Protein AF-R6SET6-F1 (afdb_monomer)

Secondary structure (DSSP, 8-state):
-HHHHHHHHHHHIIIII-HHHHHHHHHHHH----HHHHHHHHHHHHHHHHHHHHHHHHHTT---HHHHHHHHHHHHHHHHHHHHHHHHS-HHHHHHHHHHHHHHHHHHHHHHHHHS----------

Solvent-accessible surface area (backbone atoms only — not comparable to full-atom values): 7326 Å² total; per-residue (Å²): 126,66,65,62,53,52,51,54,36,52,58,56,16,71,73,70,74,41,44,52,54,50,49,42,52,46,41,68,74,77,38,97,62,59,52,65,58,45,53,49,53,36,53,60,61,43,50,66,53,50,51,54,50,49,53,53,36,56,76,69,67,75,57,60,66,71,58,50,53,57,50,44,67,57,45,50,60,52,50,52,51,50,50,52,55,55,72,75,44,57,56,71,58,54,42,51,55,50,50,53,49,53,50,51,53,52,52,49,52,49,50,53,61,71,68,55,70,81,74,75,82,78,82,81,84,136

Radius of gyration: 18.53 Å; Cα contacts (8 Å, |Δi|>4): 43; chains: 1; bounding box: 44×48×39 Å

Sequence (126 aa):
MNILVGILTGATASMGLGGGFILLVYLSVFTEIPQDIAQGINLLFFLPIALLSLVIHIKNKLTDLKLVGKYLILGLPCAIAGSYVAGITDVAVLRKLFGIFVLYIGINQLYVSFTNKPCKKRSDSK

Foldseek 3Di:
DVVVLVVVLVVVCVVPPHSLVSQLVCCLPVPPDQNLVSVVVSVVVCPVVVVVVVVVCVVVVVDPVVVVVVCCVVVVVVVVVVNVVVVPDDSVVVSVVVVVVSVVVVVVVVVVVVPDDPPPPDDDDD

Structure (mmCIF, N/CA/C/O backbone):
data_AF-R6SET6-F1
#
_entry.id   AF-R6SET6-F1
#
loop_
_atom_site.group_PDB
_atom_site.id
_atom_site.type_symbol
_atom_site.label_atom_id
_atom_site.label_alt_id
_atom_site.label_comp_id
_atom_site.label_asym_id
_atom_site.label_entity_id
_atom_site.label_seq_id
_atom_site.pdbx_PDB_ins_code
_atom_site.Cartn_x
_atom_site.Cartn_y
_atom_site.Cartn_z
_atom_site.occupancy
_atom_site.B_iso_or_e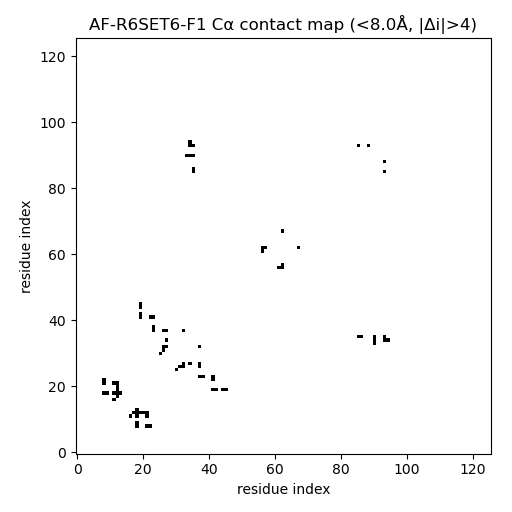quiv
_atom_site.auth_seq_id
_atom_site.auth_comp_id
_atom_site.auth_asym_id
_atom_site.auth_atom_id
_atom_site.pdbx_PDB_model_num
ATOM 1 N N . MET A 1 1 ? 16.798 15.819 1.621 1.00 53.44 1 MET A N 1
ATOM 2 C CA . MET A 1 1 ? 15.819 15.866 0.511 1.00 53.44 1 MET A CA 1
ATOM 3 C C . MET A 1 1 ? 14.513 15.120 0.820 1.00 53.44 1 MET A C 1
ATOM 5 O O . MET A 1 1 ? 13.458 15.626 0.480 1.00 53.44 1 MET A O 1
ATOM 9 N N . ASN A 1 2 ? 14.539 13.976 1.519 1.00 57.25 2 ASN A N 1
ATOM 10 C CA . ASN A 1 2 ? 13.370 13.075 1.608 1.00 57.25 2 ASN A CA 1
ATOM 11 C C . ASN A 1 2 ? 12.286 13.480 2.636 1.00 57.25 2 ASN A C 1
ATOM 13 O O . ASN A 1 2 ? 11.115 13.166 2.454 1.00 57.25 2 ASN A O 1
ATOM 17 N N . ILE A 1 3 ? 12.644 14.216 3.698 1.00 70.19 3 ILE A N 1
ATOM 18 C CA . ILE A 1 3 ? 11.711 14.574 4.790 1.00 70.19 3 ILE A CA 1
ATOM 19 C C . ILE A 1 3 ? 10.627 15.558 4.322 1.00 70.19 3 ILE A C 1
ATOM 21 O O . ILE A 1 3 ? 9.469 15.430 4.705 1.00 70.19 3 ILE A O 1
ATOM 25 N N . LEU A 1 4 ? 10.981 16.507 3.451 1.00 69.06 4 LEU A N 1
ATOM 26 C CA . LEU A 1 4 ? 10.047 17.519 2.952 1.00 69.06 4 LEU A CA 1
ATOM 27 C C . LEU A 1 4 ? 8.947 16.893 2.081 1.00 69.06 4 LEU A C 1
ATOM 29 O O . LEU A 1 4 ? 7.775 17.239 2.209 1.00 69.06 4 LEU A O 1
ATOM 33 N N . VAL A 1 5 ? 9.321 15.908 1.258 1.00 64.06 5 VAL A N 1
ATOM 34 C CA . VAL A 1 5 ? 8.379 15.115 0.461 1.00 64.06 5 VAL A CA 1
ATOM 35 C C . VAL A 1 5 ? 7.485 14.271 1.369 1.00 64.06 5 VAL A C 1
ATOM 37 O O . VAL A 1 5 ? 6.281 14.204 1.136 1.00 64.06 5 VAL A O 1
ATOM 40 N N . GLY A 1 6 ? 8.037 13.682 2.435 1.00 63.91 6 GLY A N 1
ATOM 41 C CA . GLY A 1 6 ? 7.253 12.946 3.430 1.00 63.91 6 GLY A CA 1
ATOM 42 C C . GLY A 1 6 ? 6.180 13.810 4.104 1.00 63.91 6 GLY A C 1
ATOM 43 O O . GLY A 1 6 ? 5.044 13.365 4.257 1.00 63.91 6 GLY A O 1
ATOM 44 N N . ILE A 1 7 ? 6.503 15.066 4.434 1.00 70.88 7 ILE A N 1
ATOM 45 C CA . ILE A 1 7 ? 5.562 16.018 5.050 1.00 70.88 7 ILE A CA 1
ATOM 46 C C . ILE A 1 7 ? 4.470 16.443 4.061 1.00 70.88 7 ILE A C 1
ATOM 48 O O . ILE A 1 7 ? 3.290 16.392 4.402 1.00 70.88 7 ILE A O 1
ATOM 52 N N . LEU A 1 8 ? 4.841 16.814 2.832 1.00 64.19 8 LEU A N 1
ATOM 53 C CA . LEU A 1 8 ? 3.879 17.160 1.777 1.00 64.19 8 LEU A CA 1
ATOM 54 C C . LEU A 1 8 ? 2.957 15.980 1.454 1.00 64.19 8 LEU A C 1
ATOM 56 O O . LEU A 1 8 ? 1.744 16.146 1.390 1.00 64.19 8 LEU A O 1
ATOM 60 N N . THR A 1 9 ? 3.520 14.776 1.364 1.00 62.75 9 THR A N 1
ATOM 61 C CA . THR A 1 9 ? 2.766 13.538 1.154 1.00 62.75 9 THR A CA 1
ATOM 62 C C . THR A 1 9 ? 1.785 13.280 2.288 1.00 62.75 9 THR A C 1
ATOM 64 O O . THR A 1 9 ? 0.620 13.000 2.024 1.00 62.75 9 THR A O 1
ATOM 67 N N . GLY A 1 10 ? 2.212 13.432 3.545 1.00 61.28 10 GLY A N 1
ATOM 68 C CA . GLY A 1 10 ? 1.339 13.295 4.713 1.00 61.28 10 GLY A CA 1
ATOM 69 C C . GLY A 1 10 ? 0.228 14.352 4.778 1.00 61.28 10 GLY A C 1
ATOM 70 O O . GLY A 1 10 ? -0.895 14.042 5.176 1.00 61.28 10 GLY A O 1
ATOM 71 N N . ALA A 1 11 ? 0.504 15.582 4.341 1.00 66.12 11 ALA A N 1
ATOM 72 C CA . ALA A 1 11 ? -0.487 16.655 4.283 1.00 66.12 11 ALA A CA 1
ATOM 73 C C . ALA A 1 11 ? -1.526 16.427 3.172 1.00 66.12 11 ALA A C 1
ATOM 75 O O . ALA A 1 11 ? -2.715 16.626 3.391 1.00 66.12 11 ALA A O 1
ATOM 76 N N . THR A 1 12 ? -1.115 15.955 1.992 1.00 60.97 12 THR A N 1
ATOM 77 C CA . THR A 1 12 ? -2.052 15.614 0.907 1.00 60.97 12 THR A CA 1
ATOM 78 C C . THR A 1 12 ? -2.799 14.304 1.192 1.00 60.97 12 THR A C 1
ATOM 80 O O . THR A 1 12 ? -3.960 14.151 0.817 1.00 60.97 12 THR A O 1
ATOM 83 N N . ALA A 1 13 ? -2.178 13.375 1.926 1.00 60.28 13 ALA A N 1
ATOM 84 C CA . ALA A 1 13 ? -2.801 12.148 2.417 1.00 60.28 13 ALA A CA 1
ATOM 85 C C . ALA A 1 13 ? -4.007 12.411 3.327 1.00 60.28 13 ALA A C 1
ATOM 87 O O . ALA A 1 13 ? -5.026 11.724 3.215 1.00 60.28 13 ALA A O 1
ATOM 88 N N . SER A 1 14 ? -3.891 13.395 4.227 1.00 57.88 14 SER A N 1
ATOM 89 C CA . SER A 1 14 ? -4.935 13.737 5.200 1.00 57.88 14 SER A CA 1
ATOM 90 C C . SER A 1 14 ? -6.147 14.426 4.566 1.00 57.88 14 SER A C 1
ATOM 92 O O . SER A 1 14 ? -7.215 14.451 5.171 1.00 57.88 14 SER A O 1
ATOM 94 N N . MET A 1 15 ? -6.028 14.893 3.316 1.00 63.72 15 MET A N 1
ATOM 95 C CA . MET A 1 15 ? -7.136 15.449 2.528 1.00 63.72 15 MET A CA 1
ATOM 96 C C . MET A 1 15 ? -8.106 14.379 1.989 1.00 63.72 15 MET A C 1
ATOM 98 O O . MET A 1 15 ? -9.044 14.711 1.270 1.00 63.72 15 MET A O 1
ATOM 102 N N . GLY A 1 16 ? -7.914 13.101 2.338 1.00 55.78 16 GLY A N 1
ATOM 103 C CA . GLY A 1 16 ? -8.893 12.036 2.087 1.00 55.78 16 GLY A CA 1
ATOM 104 C C . GLY A 1 16 ? -8.648 11.189 0.836 1.00 55.78 16 GLY A C 1
ATOM 105 O O . GLY A 1 16 ? -9.386 10.238 0.610 1.00 55.78 16 GLY A O 1
ATOM 106 N N . LEU A 1 17 ? -7.591 11.462 0.061 1.00 58.88 17 LEU A N 1
ATOM 107 C CA . LEU A 1 17 ? -7.169 10.610 -1.067 1.00 58.88 17 LEU A CA 1
ATOM 108 C C . LEU A 1 17 ? -6.457 9.316 -0.621 1.00 58.88 17 LEU A C 1
ATOM 110 O O . LEU A 1 17 ? -6.252 8.416 -1.429 1.00 58.88 17 LEU A O 1
ATOM 114 N N . GLY A 1 18 ? -6.109 9.206 0.667 1.00 63.56 18 GLY A N 1
ATOM 115 C CA . GLY A 1 18 ? -5.364 8.081 1.226 1.00 63.56 18 GLY A CA 1
ATOM 116 C C . GLY A 1 18 ? -3.866 8.231 0.961 1.00 63.56 18 GLY A C 1
ATOM 117 O O . GLY A 1 18 ? -3.415 8.279 -0.180 1.00 63.56 18 GLY A O 1
ATOM 118 N N . GLY A 1 19 ? -3.060 8.303 2.021 1.00 64.56 19 GLY A N 1
ATOM 119 C CA . GLY A 1 19 ? -1.625 8.597 1.892 1.00 64.56 19 GLY A CA 1
ATOM 120 C C . GLY A 1 19 ? -0.813 7.604 1.080 1.00 64.56 19 GLY A C 1
ATOM 121 O O . GLY A 1 19 ? 0.207 7.984 0.510 1.00 64.56 19 GLY A O 1
ATOM 122 N N . GLY A 1 20 ? -1.299 6.370 0.951 1.00 68.94 20 GLY A N 1
ATOM 123 C CA . GLY A 1 20 ? -0.675 5.383 0.082 1.00 68.94 20 GLY A CA 1
ATOM 124 C C . GLY A 1 20 ? -0.726 5.750 -1.402 1.00 68.94 20 GLY A C 1
ATOM 125 O O . GLY A 1 20 ? 0.199 5.427 -2.135 1.00 68.94 20 GLY A O 1
ATOM 126 N N . PHE A 1 21 ? -1.741 6.491 -1.863 1.00 71.19 21 PHE A N 1
ATOM 127 C CA . PHE A 1 21 ? -1.806 6.919 -3.263 1.00 71.19 21 PHE A CA 1
ATOM 128 C C . PHE A 1 21 ? -0.686 7.910 -3.607 1.00 71.19 21 PHE A C 1
ATOM 130 O O . PHE A 1 21 ? 0.015 7.727 -4.599 1.00 71.19 21 PHE A O 1
ATOM 137 N N . ILE A 1 22 ? -0.461 8.922 -2.759 1.00 72.50 22 ILE A N 1
ATOM 138 C CA . ILE A 1 22 ? 0.632 9.881 -2.971 1.00 72.50 22 ILE A CA 1
ATOM 139 C C . ILE A 1 22 ? 1.995 9.199 -2.807 1.00 72.50 22 ILE A C 1
ATOM 141 O O . ILE A 1 22 ? 2.891 9.454 -3.610 1.00 72.50 22 ILE A O 1
ATOM 145 N N . LEU A 1 23 ? 2.147 8.301 -1.827 1.00 73.06 23 LEU A N 1
ATOM 146 C CA . LEU A 1 23 ? 3.376 7.523 -1.672 1.00 73.06 23 LEU A CA 1
ATOM 147 C C . LEU A 1 23 ? 3.672 6.690 -2.931 1.00 73.06 23 LEU A C 1
ATOM 149 O O . LEU A 1 23 ? 4.807 6.672 -3.398 1.00 73.06 23 LEU A O 1
ATOM 153 N N . LEU A 1 24 ? 2.649 6.070 -3.526 1.00 74.38 24 LEU A N 1
ATOM 154 C CA . LEU A 1 24 ? 2.778 5.316 -4.774 1.00 74.38 24 LEU A CA 1
ATOM 155 C C . LEU A 1 24 ? 3.189 6.188 -5.959 1.00 74.38 24 LEU A C 1
ATOM 157 O O . LEU A 1 24 ? 4.080 5.795 -6.707 1.00 74.38 24 LEU A O 1
ATOM 161 N N . VAL A 1 25 ? 2.575 7.361 -6.135 1.00 72.50 25 VAL A N 1
ATOM 162 C CA . VAL A 1 25 ? 2.963 8.300 -7.202 1.00 72.50 25 VAL A CA 1
ATOM 163 C C . VAL A 1 25 ? 4.397 8.782 -6.988 1.00 72.50 25 VAL A C 1
ATOM 165 O O . VAL A 1 25 ? 5.168 8.849 -7.942 1.00 72.50 25 VAL A O 1
ATOM 168 N N . TYR A 1 26 ? 4.786 9.057 -5.741 1.00 73.12 26 TYR A N 1
ATOM 169 C CA . TYR A 1 26 ? 6.147 9.463 -5.416 1.00 73.12 26 TYR A CA 1
ATOM 170 C C . TYR A 1 26 ? 7.169 8.371 -5.748 1.00 73.12 26 TYR A C 1
ATOM 172 O O . TYR A 1 26 ? 8.113 8.644 -6.486 1.00 73.12 26 TYR A O 1
ATOM 180 N N . LEU A 1 27 ? 6.966 7.134 -5.280 1.00 71.31 27 LEU A N 1
ATOM 181 C CA . LEU A 1 27 ? 7.866 6.033 -5.631 1.00 71.31 27 LEU A CA 1
ATOM 182 C C . LEU A 1 27 ? 7.870 5.777 -7.144 1.00 71.31 27 LEU A C 1
ATOM 184 O O . LEU A 1 27 ? 8.934 5.636 -7.733 1.00 71.31 27 LEU A O 1
ATOM 188 N N . SER A 1 28 ? 6.712 5.782 -7.802 1.00 71.06 28 SER A N 1
ATOM 189 C CA . SER A 1 28 ? 6.636 5.459 -9.230 1.00 71.06 28 SER A CA 1
ATOM 190 C C . SER A 1 28 ? 7.255 6.522 -10.145 1.00 71.06 28 SER A C 1
ATOM 192 O O . SER A 1 28 ? 7.690 6.169 -11.239 1.00 71.06 28 SER A O 1
ATOM 194 N N . VAL A 1 29 ? 7.239 7.803 -9.762 1.00 69.31 29 VAL A N 1
ATOM 195 C CA . VAL A 1 29 ? 7.714 8.914 -10.612 1.00 69.31 29 VAL A CA 1
ATOM 196 C C . VAL A 1 29 ? 9.131 9.352 -10.244 1.00 69.31 29 VAL A C 1
ATOM 198 O O . VAL A 1 29 ? 9.896 9.729 -11.128 1.00 69.31 29 VAL A O 1
ATOM 201 N N . PHE A 1 30 ? 9.489 9.313 -8.958 1.00 69.69 30 PHE A N 1
ATOM 202 C CA . PHE A 1 30 ? 10.755 9.860 -8.457 1.00 69.69 30 PHE A CA 1
ATOM 203 C C . PHE A 1 30 ? 11.783 8.800 -8.056 1.00 69.69 30 PHE A C 1
ATOM 205 O O . PHE A 1 30 ? 12.908 9.166 -7.717 1.00 69.69 30 PHE A O 1
ATOM 212 N N . THR A 1 31 ? 11.439 7.508 -8.083 1.00 66.75 31 THR A N 1
ATOM 213 C CA . THR A 1 31 ? 12.399 6.435 -7.797 1.00 66.75 31 THR A CA 1
ATOM 214 C C . THR A 1 31 ? 12.455 5.428 -8.941 1.00 66.75 31 THR A C 1
ATOM 216 O O . THR A 1 31 ? 11.429 5.050 -9.494 1.00 66.75 31 THR A O 1
ATOM 219 N N . GLU A 1 32 ? 13.653 4.956 -9.287 1.00 69.25 32 GLU A N 1
ATOM 220 C CA . GLU A 1 32 ? 13.874 3.918 -10.313 1.00 69.25 32 GLU A CA 1
ATOM 221 C C . GLU A 1 32 ? 13.583 2.499 -9.784 1.00 69.25 32 GLU A C 1
ATOM 223 O O . GLU A 1 32 ? 14.123 1.504 -10.267 1.00 69.25 32 GLU A O 1
ATOM 228 N N . ILE A 1 33 ? 12.756 2.397 -8.742 1.00 76.25 33 ILE A N 1
ATOM 229 C CA . ILE A 1 33 ? 12.468 1.140 -8.057 1.00 76.25 33 ILE A CA 1
ATOM 230 C C . ILE A 1 33 ? 11.450 0.335 -8.888 1.00 76.25 33 ILE A C 1
ATOM 232 O O . ILE A 1 33 ? 10.471 0.904 -9.381 1.00 76.25 33 ILE A O 1
ATOM 236 N N . PRO A 1 34 ? 11.639 -0.990 -9.027 1.00 81.69 34 PRO A N 1
ATOM 237 C CA . PRO A 1 34 ? 10.652 -1.889 -9.617 1.00 81.69 34 PRO A CA 1
ATOM 238 C C . PRO A 1 34 ? 9.241 -1.737 -9.013 1.00 81.69 34 PRO A C 1
ATOM 240 O O . PRO A 1 34 ? 9.069 -1.509 -7.812 1.00 81.69 34 PRO A O 1
ATOM 243 N N . GLN A 1 35 ? 8.210 -1.853 -9.857 1.00 78.31 35 GLN A N 1
ATOM 244 C CA . GLN A 1 35 ? 6.811 -1.576 -9.494 1.00 78.31 35 GLN A CA 1
ATOM 245 C C . GLN A 1 35 ? 6.275 -2.502 -8.387 1.00 78.31 35 GLN A C 1
ATOM 247 O O . GLN A 1 35 ? 5.477 -2.077 -7.551 1.00 78.31 35 GLN A O 1
ATOM 252 N N . ASP A 1 36 ? 6.705 -3.757 -8.384 1.00 81.75 36 ASP A N 1
ATOM 253 C CA . ASP A 1 36 ? 6.409 -4.776 -7.376 1.00 81.75 36 ASP A CA 1
ATOM 254 C C . ASP A 1 36 ? 6.921 -4.363 -5.987 1.00 81.75 36 ASP A C 1
ATOM 256 O O . ASP A 1 36 ? 6.172 -4.395 -5.005 1.00 81.75 36 ASP A O 1
ATOM 260 N N . ILE A 1 37 ? 8.157 -3.863 -5.913 1.00 84.06 37 ILE A N 1
ATOM 261 C CA . ILE A 1 37 ? 8.743 -3.354 -4.668 1.00 84.06 37 ILE A CA 1
ATOM 262 C C . ILE A 1 37 ? 8.022 -2.074 -4.228 1.00 84.06 37 ILE A C 1
ATOM 264 O O . ILE A 1 37 ? 7.689 -1.931 -3.050 1.00 84.06 37 ILE A O 1
ATOM 268 N N . ALA A 1 38 ? 7.722 -1.160 -5.156 1.00 83.25 38 ALA A N 1
ATOM 269 C CA . ALA A 1 38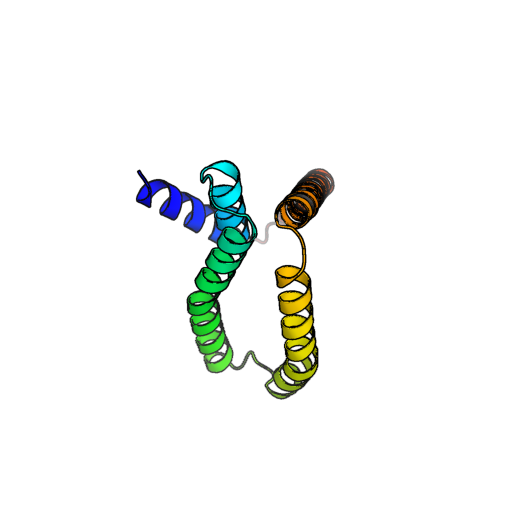 ? 7.010 0.079 -4.842 1.00 83.25 38 ALA A CA 1
ATOM 270 C C . ALA A 1 38 ? 5.610 -0.181 -4.249 1.00 83.25 38 ALA A C 1
ATOM 272 O O . ALA A 1 38 ? 5.220 0.445 -3.256 1.00 83.25 38 ALA A O 1
ATOM 273 N N . GLN A 1 39 ? 4.867 -1.143 -4.805 1.00 80.75 39 GLN A N 1
ATOM 274 C CA . GLN A 1 39 ? 3.571 -1.570 -4.267 1.00 80.75 39 GLN A CA 1
ATOM 275 C C . GLN A 1 39 ? 3.705 -2.267 -2.907 1.00 80.75 39 GLN A C 1
ATOM 277 O O . GLN A 1 39 ? 2.885 -2.021 -2.017 1.00 80.75 39 GLN A O 1
ATOM 282 N N . GLY A 1 40 ? 4.751 -3.074 -2.711 1.00 86.38 40 GLY A N 1
ATOM 283 C CA . GLY A 1 40 ? 5.054 -3.700 -1.423 1.00 86.38 40 GLY A CA 1
ATOM 284 C C . GLY A 1 40 ? 5.355 -2.681 -0.321 1.00 86.38 40 GLY A C 1
ATOM 285 O O . GLY A 1 40 ? 4.786 -2.763 0.770 1.00 86.38 40 GLY A O 1
ATOM 286 N N . ILE A 1 41 ? 6.176 -1.667 -0.615 1.00 85.62 41 ILE A N 1
ATOM 287 C CA . ILE A 1 41 ? 6.480 -0.563 0.313 1.00 85.62 41 ILE A CA 1
ATOM 288 C C . ILE A 1 41 ? 5.200 0.186 0.691 1.00 85.62 41 ILE A C 1
ATOM 290 O O . ILE A 1 41 ? 4.979 0.487 1.865 1.00 85.62 41 ILE A O 1
ATOM 294 N N . ASN A 1 42 ? 4.327 0.444 -0.283 1.00 83.38 42 ASN A N 1
ATOM 295 C CA . ASN A 1 42 ? 3.036 1.070 -0.030 1.00 83.38 42 ASN A CA 1
ATOM 296 C C . ASN A 1 42 ? 2.150 0.229 0.910 1.00 83.38 42 ASN A C 1
ATOM 298 O O . ASN A 1 42 ? 1.515 0.774 1.811 1.00 83.38 42 ASN A O 1
ATOM 302 N N . LEU A 1 43 ? 2.143 -1.099 0.761 1.00 85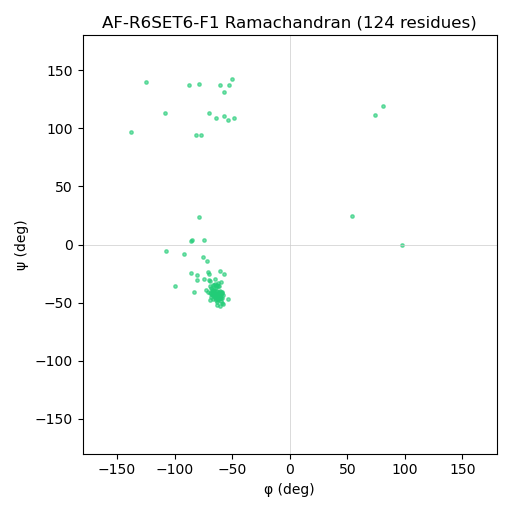.62 43 LEU A N 1
ATOM 303 C CA . LEU A 1 43 ? 1.399 -1.994 1.651 1.00 85.62 43 LEU 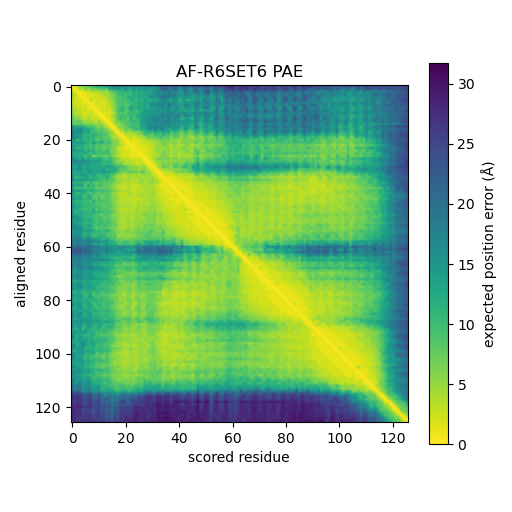A CA 1
ATOM 304 C C . LEU A 1 43 ? 1.976 -1.996 3.075 1.00 85.62 43 LEU A C 1
ATOM 306 O O . LEU A 1 43 ? 1.230 -1.947 4.054 1.00 85.62 43 LEU A O 1
ATOM 310 N N . LEU A 1 44 ? 3.306 -1.989 3.192 1.00 87.56 44 LEU A N 1
ATOM 311 C CA . LEU A 1 44 ? 3.991 -1.916 4.480 1.00 87.56 44 LEU A CA 1
ATOM 312 C C . LEU A 1 44 ? 3.711 -0.584 5.193 1.00 87.56 44 LEU A C 1
ATOM 314 O O . LEU A 1 44 ? 3.519 -0.566 6.407 1.00 87.56 44 LEU A O 1
ATOM 318 N N . PHE A 1 45 ? 3.604 0.514 4.438 1.00 82.44 45 PHE A N 1
ATOM 319 C CA . PHE A 1 45 ? 3.207 1.823 4.961 1.00 82.44 45 PHE A CA 1
ATOM 320 C C . PHE A 1 45 ? 1.786 1.822 5.538 1.00 82.44 45 PHE A C 1
ATOM 322 O O . PHE A 1 45 ? 1.520 2.492 6.538 1.00 82.44 45 PHE A O 1
ATOM 329 N N . PHE A 1 46 ? 0.875 1.030 4.969 1.00 81.56 46 PHE A N 1
ATOM 330 C CA . PHE A 1 46 ? -0.470 0.881 5.518 1.00 81.56 46 PHE A CA 1
ATOM 331 C C . PHE A 1 46 ? -0.518 0.088 6.820 1.00 81.56 46 PHE A C 1
ATOM 333 O O . PHE A 1 46 ? -1.455 0.288 7.586 1.00 81.56 46 PHE A O 1
ATOM 340 N N . LEU A 1 47 ? 0.457 -0.772 7.116 1.00 88.44 47 LEU A N 1
ATOM 341 C CA . LEU A 1 47 ? 0.423 -1.632 8.299 1.00 88.44 47 LEU A CA 1
ATOM 342 C C . LEU A 1 47 ? 0.312 -0.858 9.636 1.00 88.44 47 LEU A C 1
ATOM 344 O O . LEU A 1 47 ? -0.615 -1.145 10.399 1.00 88.44 47 LEU A O 1
ATOM 348 N N . PRO A 1 48 ? 1.156 0.154 9.938 1.00 85.06 48 PRO A N 1
ATOM 349 C CA . PRO A 1 48 ? 1.013 0.937 11.169 1.00 85.06 48 PRO A CA 1
ATOM 350 C C . PRO A 1 48 ? -0.279 1.767 11.194 1.00 85.06 48 PRO A C 1
ATOM 352 O O . PRO A 1 48 ? -0.906 1.908 12.244 1.00 85.06 48 PRO A O 1
ATOM 355 N N . ILE A 1 49 ? -0.712 2.280 10.037 1.00 83.25 49 ILE A N 1
ATOM 356 C CA . ILE A 1 49 ? -1.938 3.081 9.905 1.00 83.25 49 ILE A CA 1
ATOM 357 C C . ILE A 1 49 ? -3.169 2.206 10.162 1.00 83.25 49 ILE A C 1
ATOM 359 O O . ILE A 1 49 ? -4.080 2.608 10.885 1.00 83.25 49 ILE A O 1
ATOM 363 N N . ALA A 1 50 ? -3.182 0.995 9.607 1.00 84.44 50 ALA A N 1
ATOM 364 C CA . ALA A 1 50 ? -4.238 0.012 9.784 1.00 84.44 50 ALA A CA 1
ATOM 365 C C . ALA A 1 50 ? -4.327 -0.439 11.243 1.00 84.44 50 ALA A C 1
ATOM 367 O O . ALA A 1 50 ? -5.429 -0.484 11.785 1.00 84.44 50 ALA A O 1
ATOM 368 N N . LEU A 1 51 ? -3.189 -0.697 11.900 1.00 87.56 51 LEU A N 1
ATOM 369 C CA . LEU A 1 51 ? -3.156 -1.020 13.329 1.00 87.56 51 LEU A CA 1
ATOM 370 C C . LEU A 1 51 ? -3.754 0.106 14.174 1.00 87.56 51 LEU A C 1
ATOM 372 O O . LEU A 1 51 ? -4.646 -0.143 14.985 1.00 87.56 51 LEU A O 1
ATOM 376 N N . LEU A 1 52 ? -3.309 1.347 13.964 1.00 86.75 52 LEU A N 1
ATOM 377 C CA . LEU A 1 52 ? -3.819 2.488 14.720 1.00 86.75 52 LEU A CA 1
ATOM 378 C C . LEU A 1 52 ? -5.317 2.708 14.467 1.00 86.75 52 LEU A C 1
ATOM 380 O O . LEU A 1 52 ? -6.086 2.901 15.410 1.00 86.75 52 LEU A O 1
ATOM 384 N N . SER A 1 53 ? -5.742 2.618 13.206 1.00 83.12 53 SER A N 1
ATOM 385 C CA . SER A 1 53 ? -7.148 2.732 12.817 1.00 83.12 53 SER A CA 1
ATOM 386 C C . SER A 1 53 ? -8.005 1.649 13.474 1.00 83.12 53 SER A C 1
ATOM 388 O O . SER A 1 53 ? -9.058 1.960 14.034 1.00 83.12 53 SER A O 1
ATOM 390 N N . LEU A 1 54 ? -7.532 0.399 13.484 1.00 85.56 54 LEU A N 1
ATOM 391 C CA . LEU A 1 54 ? -8.215 -0.729 14.112 1.00 85.56 54 LEU A CA 1
ATOM 392 C C . LEU A 1 54 ? -8.371 -0.514 15.621 1.00 85.56 54 LEU A C 1
ATOM 394 O O . LEU A 1 54 ? -9.471 -0.675 16.150 1.00 85.56 54 LEU A O 1
ATOM 398 N N . VAL A 1 55 ? -7.303 -0.094 16.307 1.00 85.25 55 VAL A N 1
ATOM 399 C CA . VAL A 1 55 ? -7.338 0.192 17.750 1.00 85.25 55 VAL A CA 1
ATOM 400 C C . VAL A 1 55 ? -8.350 1.295 18.067 1.00 85.25 55 VAL A C 1
ATOM 402 O O . VAL A 1 55 ? -9.157 1.138 18.984 1.00 85.25 55 VAL A O 1
ATOM 405 N N . ILE A 1 56 ? -8.350 2.394 17.307 1.00 85.12 56 ILE A N 1
ATOM 406 C CA . ILE A 1 56 ? -9.281 3.514 17.521 1.00 85.12 56 ILE A CA 1
ATOM 407 C C . ILE A 1 56 ? -10.734 3.083 17.268 1.00 85.12 56 ILE A C 1
ATOM 409 O O . ILE A 1 56 ? -11.608 3.374 18.085 1.00 85.12 56 ILE A O 1
ATOM 413 N N . HIS A 1 57 ? -11.002 2.353 16.182 1.00 82.81 57 HIS A N 1
ATOM 414 C CA . HIS A 1 57 ? -12.357 1.909 15.835 1.00 82.81 57 HIS A CA 1
ATOM 415 C C . HIS A 1 57 ? -12.923 0.905 16.844 1.00 82.81 57 HIS A C 1
ATOM 417 O O . HIS A 1 57 ? -14.083 1.031 17.244 1.00 82.81 57 HIS A O 1
ATOM 423 N N . ILE A 1 58 ? -12.097 -0.041 17.314 1.00 83.19 58 ILE A N 1
ATOM 424 C CA . ILE A 1 58 ? -12.489 -0.982 18.373 1.00 83.19 58 ILE A CA 1
ATOM 425 C C . ILE A 1 58 ? -12.797 -0.220 19.668 1.00 83.19 58 ILE A C 1
ATOM 427 O O . ILE A 1 58 ? -13.840 -0.460 20.279 1.00 83.19 58 ILE A O 1
ATOM 431 N N . LYS A 1 59 ? -11.943 0.735 20.070 1.00 80.19 59 LYS A N 1
ATOM 432 C CA . LYS A 1 59 ? -12.168 1.544 21.283 1.00 80.19 59 LYS A CA 1
ATOM 433 C C . LYS A 1 59 ? -13.450 2.376 21.211 1.00 80.19 59 LYS A C 1
ATOM 435 O O . LYS A 1 59 ? -14.132 2.508 22.223 1.00 80.19 59 LYS A O 1
ATOM 440 N N . ASN A 1 60 ? -13.804 2.880 20.032 1.00 80.81 60 ASN A N 1
ATOM 441 C CA . ASN A 1 60 ? -15.010 3.684 19.830 1.00 80.81 60 ASN A CA 1
ATOM 442 C C 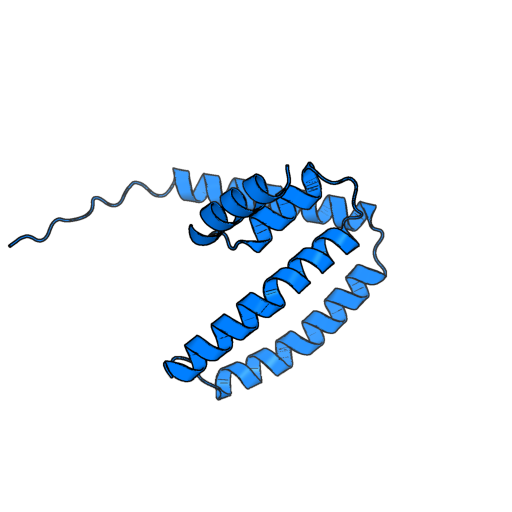. ASN A 1 60 ? -16.287 2.849 19.596 1.00 80.81 60 ASN A C 1
ATOM 444 O O . ASN A 1 60 ? -17.338 3.432 19.349 1.00 80.81 60 ASN A O 1
ATOM 448 N N . LYS A 1 61 ? -16.229 1.506 19.679 1.00 74.19 61 LYS A N 1
ATOM 449 C CA . LYS A 1 61 ? -17.359 0.579 19.427 1.00 74.19 61 LYS A CA 1
ATOM 450 C C . LYS A 1 61 ? -18.051 0.765 18.067 1.00 74.19 61 LYS A C 1
ATOM 452 O O . LYS A 1 61 ? -19.200 0.370 17.897 1.00 74.19 61 LYS A O 1
ATOM 457 N N . LEU A 1 62 ? -17.346 1.321 17.084 1.00 68.94 62 LEU A N 1
ATOM 458 C CA . LEU A 1 62 ? -17.854 1.509 15.719 1.00 68.94 62 LEU A CA 1
ATOM 459 C C . LEU A 1 62 ? -17.650 0.262 14.841 1.00 68.94 62 LEU A C 1
ATOM 461 O O . LEU A 1 62 ? -17.953 0.284 13.651 1.00 68.94 62 LEU A O 1
ATOM 465 N N . THR A 1 63 ? -17.123 -0.822 15.415 1.00 68.69 63 THR A N 1
ATOM 466 C CA . THR A 1 63 ? -16.744 -2.029 14.680 1.00 68.69 63 THR A CA 1
ATOM 467 C C . THR A 1 63 ? -17.698 -3.175 14.982 1.00 68.69 63 THR A C 1
ATOM 469 O O . THR A 1 63 ? -17.696 -3.729 16.082 1.00 68.69 63 THR A O 1
ATOM 472 N N . ASP A 1 64 ? -18.468 -3.591 13.979 1.00 77.44 64 ASP A N 1
ATOM 473 C CA . ASP A 1 64 ? -19.269 -4.808 14.064 1.00 77.44 64 ASP A CA 1
ATOM 474 C C . ASP A 1 64 ? -18.387 -6.028 13.758 1.00 77.44 64 ASP A C 1
ATOM 476 O O . ASP A 1 64 ? -18.141 -6.389 12.603 1.00 77.44 64 ASP A O 1
ATOM 480 N N . LEU A 1 65 ? -17.849 -6.649 14.811 1.00 76.94 65 LEU A N 1
ATOM 481 C CA . LEU A 1 65 ? -16.901 -7.767 14.707 1.00 76.94 65 LEU A CA 1
ATOM 482 C C . LEU A 1 65 ? -17.462 -8.958 13.909 1.00 76.94 65 LEU A C 1
ATOM 484 O O . LEU A 1 65 ? -16.694 -9.708 13.303 1.00 76.94 65 LEU A O 1
ATOM 488 N N . LYS A 1 66 ? -18.793 -9.112 13.847 1.00 77.31 66 LYS A N 1
ATOM 489 C CA . LYS A 1 66 ? -19.445 -10.150 13.033 1.00 77.31 66 LYS A CA 1
ATOM 490 C C . LYS A 1 66 ? -19.292 -9.877 11.539 1.00 77.31 66 LYS A C 1
ATOM 492 O O . LYS A 1 66 ? -19.011 -10.796 10.770 1.00 77.31 66 LYS A O 1
ATOM 497 N N . LEU A 1 67 ? -19.444 -8.617 11.131 1.00 81.19 67 LEU A N 1
ATOM 498 C CA . LEU A 1 67 ? -19.207 -8.205 9.750 1.00 81.19 67 LEU A CA 1
ATOM 499 C C . LEU A 1 67 ? -17.729 -8.332 9.394 1.00 81.19 67 LEU A C 1
ATOM 501 O O . LEU A 1 67 ? -17.414 -8.881 8.339 1.00 81.19 67 LEU A O 1
ATOM 505 N N . VAL A 1 68 ? -16.831 -7.910 10.291 1.00 83.62 68 VAL A N 1
ATOM 506 C CA . VAL A 1 68 ? -15.380 -8.041 10.086 1.00 83.62 68 VAL A CA 1
ATOM 507 C C . VAL A 1 68 ? -14.999 -9.485 9.776 1.00 83.62 68 VAL A C 1
ATOM 509 O O . VAL A 1 68 ? -14.310 -9.714 8.789 1.00 83.62 68 VAL A O 1
ATOM 512 N N . GLY A 1 69 ? -15.500 -10.463 10.539 1.00 83.75 69 GLY A N 1
ATOM 513 C CA . GLY A 1 69 ? -15.233 -11.881 10.274 1.00 83.75 69 GLY A CA 1
ATOM 514 C C . GLY A 1 69 ? -15.673 -12.330 8.875 1.00 83.75 69 GLY A C 1
ATOM 515 O O . GLY A 1 69 ? -14.912 -12.996 8.174 1.00 83.75 69 GLY A O 1
ATOM 516 N N . LYS A 1 70 ? -16.861 -11.909 8.419 1.00 87.19 70 LYS A N 1
ATOM 517 C CA . LYS A 1 70 ? -17.371 -12.246 7.078 1.00 87.19 70 LYS A CA 1
ATOM 518 C C . LYS A 1 70 ? -16.512 -11.640 5.964 1.00 87.19 70 LYS A C 1
ATOM 520 O O . LYS A 1 70 ? -16.196 -12.327 4.994 1.00 87.19 70 LYS A O 1
ATOM 525 N N . TYR A 1 71 ? -16.107 -10.378 6.113 1.00 87.31 71 TYR A N 1
ATOM 526 C CA . TYR A 1 71 ? -15.218 -9.721 5.153 1.00 87.31 71 TYR A CA 1
ATOM 527 C C . TYR A 1 71 ? -13.799 -10.290 5.192 1.00 87.31 71 TYR A C 1
ATOM 529 O O . TYR A 1 71 ? -13.160 -10.363 4.148 1.00 87.31 71 TYR A O 1
ATOM 537 N N . LEU A 1 72 ? -13.320 -10.752 6.350 1.00 89.12 72 LEU A N 1
ATOM 538 C CA . LEU A 1 72 ? -12.007 -11.382 6.482 1.00 89.12 72 LEU A CA 1
ATOM 539 C C . LEU A 1 72 ? -11.943 -12.708 5.712 1.00 89.12 72 LEU A C 1
ATOM 541 O O . LEU A 1 72 ? -10.980 -12.948 4.990 1.00 89.12 72 LEU A O 1
ATOM 545 N N . ILE A 1 73 ? -12.990 -13.535 5.815 1.00 90.31 73 ILE A N 1
ATOM 546 C CA . ILE A 1 73 ? -13.074 -14.833 5.123 1.00 90.31 73 ILE A CA 1
ATOM 547 C C . ILE A 1 73 ? -13.077 -14.664 3.599 1.00 90.31 73 ILE A C 1
ATOM 549 O O . ILE A 1 73 ? -12.514 -15.497 2.899 1.00 90.31 73 ILE A O 1
ATOM 553 N N . LEU A 1 74 ? -13.683 -13.595 3.077 1.00 91.44 74 LEU A N 1
ATOM 554 C CA . LEU A 1 74 ? -13.682 -13.301 1.639 1.00 91.44 74 LEU A CA 1
ATOM 555 C C . LEU A 1 74 ? -12.400 -12.582 1.195 1.00 91.44 74 LEU A C 1
ATOM 557 O O . LEU A 1 74 ? -11.843 -12.885 0.142 1.00 91.44 74 LEU A O 1
ATOM 561 N N . GLY A 1 75 ? -11.919 -11.634 1.999 1.00 89.81 75 GLY A N 1
ATOM 562 C CA . GLY A 1 75 ? -10.777 -10.788 1.669 1.00 89.81 75 GLY A CA 1
ATOM 563 C C . GLY A 1 75 ? -9.445 -11.529 1.718 1.00 89.81 75 GLY A C 1
ATOM 564 O O . GLY A 1 75 ? -8.612 -11.327 0.839 1.00 89.81 75 GLY A O 1
ATOM 565 N N . LEU A 1 76 ? -9.248 -12.417 2.696 1.00 93.31 76 LEU A N 1
ATOM 566 C CA . LEU A 1 76 ? -7.999 -13.160 2.867 1.00 93.31 76 LEU A CA 1
ATOM 567 C C . LEU A 1 76 ? -7.641 -14.046 1.654 1.00 93.31 76 LEU A C 1
ATOM 569 O O . LEU A 1 76 ? -6.542 -13.879 1.124 1.00 93.31 76 LEU A O 1
ATOM 573 N N . PRO A 1 77 ? -8.521 -14.935 1.147 1.00 94.69 77 PRO A N 1
ATOM 574 C CA . PRO A 1 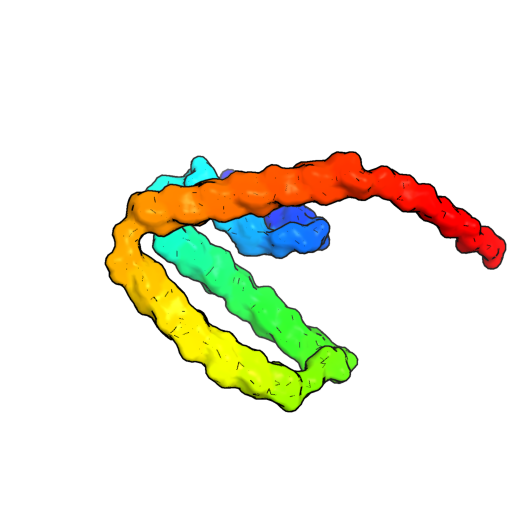77 ? -8.207 -15.735 -0.036 1.00 94.69 77 PRO A CA 1
ATOM 575 C C . PRO A 1 77 ? -8.045 -14.869 -1.287 1.00 94.69 77 PRO A C 1
ATOM 577 O O . PRO A 1 77 ? -7.182 -15.154 -2.113 1.00 94.69 77 PRO A O 1
ATOM 580 N N . CYS A 1 78 ? -8.809 -13.778 -1.408 1.00 92.19 78 CYS A N 1
ATOM 581 C CA . CYS A 1 78 ? -8.677 -12.855 -2.531 1.00 92.19 78 CYS A CA 1
ATOM 582 C C . CYS A 1 78 ? -7.317 -12.133 -2.522 1.00 92.19 78 CYS A C 1
ATOM 584 O O . CYS A 1 78 ? -6.699 -11.973 -3.572 1.00 92.19 78 CYS A O 1
ATOM 586 N N . ALA A 1 79 ? -6.821 -11.744 -1.343 1.00 90.50 79 ALA A N 1
ATOM 587 C CA . ALA A 1 79 ? -5.507 -11.127 -1.180 1.00 90.50 79 ALA A CA 1
ATOM 588 C C . ALA A 1 79 ? -4.367 -12.114 -1.472 1.00 90.50 79 ALA A C 1
ATOM 590 O O . ALA A 1 79 ? -3.406 -11.752 -2.148 1.00 90.50 79 ALA A O 1
ATOM 591 N N . ILE A 1 80 ? -4.485 -13.366 -1.014 1.00 93.00 80 ILE A N 1
ATOM 592 C CA . ILE A 1 80 ? -3.497 -14.419 -1.295 1.00 93.00 80 ILE A CA 1
ATOM 593 C C . ILE A 1 80 ? -3.445 -14.709 -2.799 1.00 93.00 80 ILE A C 1
ATOM 595 O O . ILE A 1 80 ? -2.365 -14.688 -3.389 1.00 93.00 80 ILE A O 1
ATOM 599 N N . ALA A 1 81 ? -4.602 -14.922 -3.432 1.00 94.06 81 ALA A N 1
ATOM 600 C CA . ALA A 1 81 ? -4.685 -15.167 -4.869 1.00 94.06 81 ALA A CA 1
ATOM 601 C C . ALA A 1 81 ? -4.153 -13.974 -5.678 1.00 94.06 81 ALA A C 1
ATOM 603 O O . ALA A 1 81 ? -3.353 -14.160 -6.591 1.00 94.06 81 ALA A O 1
ATOM 604 N N . GLY A 1 82 ? -4.535 -12.747 -5.310 1.00 90.00 82 GLY A N 1
ATOM 605 C CA . GLY A 1 82 ? -4.056 -11.527 -5.959 1.00 90.00 82 GLY A CA 1
ATOM 606 C C . GLY A 1 82 ? -2.544 -11.337 -5.832 1.00 90.00 82 GLY A C 1
ATOM 607 O O . GLY A 1 82 ? -1.892 -11.011 -6.819 1.00 90.00 82 GLY A O 1
ATOM 608 N N . SER A 1 83 ? -1.974 -11.602 -4.652 1.00 89.31 83 SER A N 1
ATOM 609 C CA . SER A 1 83 ? -0.524 -11.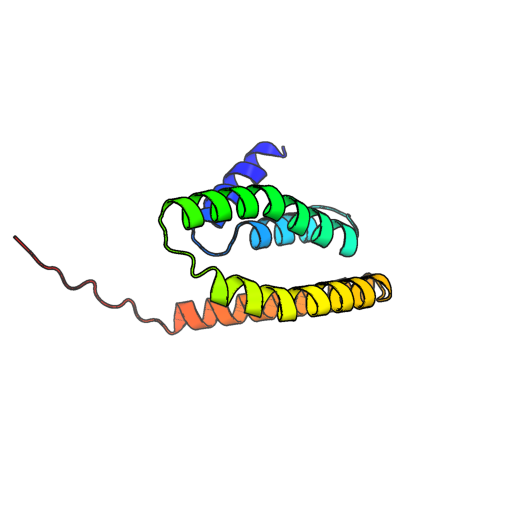547 -4.422 1.00 89.31 83 SER A CA 1
ATOM 610 C C . SER A 1 83 ? 0.224 -12.588 -5.258 1.00 89.31 83 SER A C 1
ATOM 612 O O . SER A 1 83 ? 1.232 -12.272 -5.886 1.00 89.31 83 SER A O 1
ATOM 614 N N . TYR A 1 84 ? -0.304 -13.813 -5.347 1.00 90.56 84 TYR A N 1
ATOM 615 C CA . TYR A 1 84 ? 0.297 -14.865 -6.164 1.00 90.56 84 TYR A CA 1
ATOM 616 C C . TYR A 1 84 ? 0.271 -14.517 -7.657 1.00 90.56 84 TYR A C 1
ATOM 618 O O . TYR A 1 84 ? 1.296 -14.613 -8.328 1.00 90.56 84 TYR A O 1
ATOM 626 N N . VAL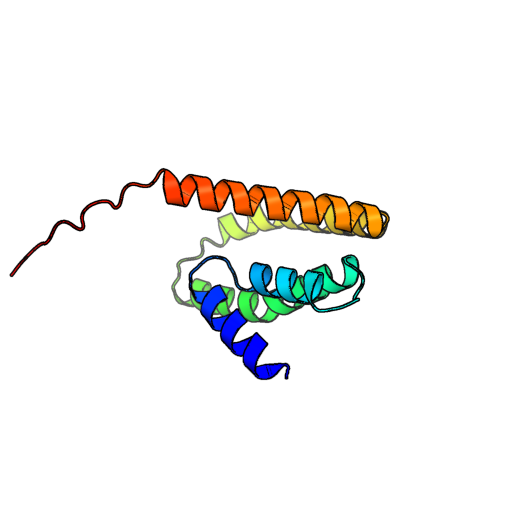 A 1 85 ? -0.874 -14.045 -8.164 1.00 89.50 85 VAL A N 1
ATOM 627 C CA . VAL A 1 85 ? -1.014 -13.587 -9.556 1.00 89.50 85 VAL A CA 1
ATOM 628 C C . VAL A 1 85 ? -0.080 -12.408 -9.843 1.00 89.50 85 VAL A C 1
ATOM 630 O O . VAL A 1 85 ? 0.556 -12.375 -10.895 1.00 89.50 85 VAL A O 1
ATOM 633 N N . ALA A 1 86 ? 0.053 -11.464 -8.909 1.00 86.12 86 ALA A N 1
ATOM 634 C CA . ALA A 1 86 ? 0.989 -10.353 -9.045 1.00 86.12 86 ALA A CA 1
ATOM 635 C C . ALA A 1 86 ? 2.450 -10.832 -9.087 1.00 86.12 86 ALA A C 1
ATOM 637 O O . ALA A 1 86 ? 3.216 -10.336 -9.905 1.00 86.12 86 ALA A O 1
ATOM 638 N N . GLY A 1 87 ? 2.816 -11.826 -8.270 1.00 84.56 87 GLY A N 1
ATOM 639 C CA . GLY A 1 87 ? 4.177 -12.370 -8.205 1.00 84.56 87 GLY A CA 1
ATOM 640 C C . GLY A 1 87 ? 4.613 -13.171 -9.436 1.00 84.56 87 GLY A C 1
ATOM 641 O O . GLY A 1 87 ? 5.805 -13.245 -9.715 1.00 84.56 87 GLY A O 1
ATOM 642 N N . ILE A 1 88 ? 3.671 -13.749 -10.190 1.00 87.06 88 ILE A N 1
ATOM 643 C CA . ILE A 1 88 ? 3.960 -14.442 -11.462 1.00 87.06 88 ILE A CA 1
ATOM 644 C C . ILE A 1 88 ? 3.850 -13.524 -12.690 1.00 87.06 88 ILE A C 1
ATOM 646 O O . ILE A 1 88 ? 4.174 -13.942 -13.800 1.00 87.06 88 ILE A O 1
ATOM 650 N N . THR A 1 89 ? 3.355 -12.296 -12.518 1.00 86.56 89 THR A N 1
ATOM 651 C CA . THR A 1 89 ? 3.173 -11.336 -13.611 1.00 86.56 89 THR A CA 1
ATOM 652 C C . THR A 1 89 ? 4.448 -10.528 -13.821 1.00 86.56 89 THR A C 1
ATOM 654 O O . THR A 1 89 ? 5.063 -10.055 -12.870 1.00 86.56 89 THR A O 1
ATOM 657 N N . ASP A 1 90 ? 4.822 -10.316 -15.082 1.00 88.00 90 ASP A N 1
ATOM 658 C CA . ASP A 1 90 ? 5.976 -9.489 -15.422 1.00 88.00 90 ASP A CA 1
ATOM 659 C C . ASP A 1 90 ? 5.816 -8.038 -14.925 1.00 88.00 90 ASP A C 1
ATOM 661 O O . ASP A 1 90 ? 4.764 -7.404 -15.084 1.00 88.00 90 ASP A O 1
ATOM 665 N N . VAL A 1 91 ? 6.892 -7.485 -14.359 1.00 84.88 91 VAL A N 1
ATOM 666 C CA . VAL A 1 91 ? 6.905 -6.143 -13.757 1.00 84.88 91 VAL A CA 1
ATOM 667 C C . VAL A 1 91 ? 6.534 -5.061 -14.780 1.00 84.88 91 VAL A C 1
ATOM 669 O O . VAL A 1 91 ? 5.883 -4.072 -14.425 1.00 84.88 91 VAL A O 1
ATOM 672 N N . ALA A 1 92 ? 6.868 -5.234 -16.066 1.00 84.75 92 ALA A N 1
ATOM 673 C CA . ALA A 1 92 ? 6.510 -4.268 -17.103 1.00 84.75 92 ALA A CA 1
ATOM 674 C C . ALA A 1 92 ? 4.999 -4.252 -17.384 1.00 84.75 92 ALA A C 1
ATOM 676 O O . ALA A 1 92 ? 4.429 -3.182 -17.637 1.00 84.75 92 ALA A O 1
ATOM 677 N N . VAL A 1 93 ? 4.341 -5.413 -17.308 1.00 86.44 93 VAL A N 1
ATOM 678 C CA . VAL A 1 93 ? 2.879 -5.531 -17.429 1.00 86.44 93 VAL A CA 1
ATOM 679 C C . VAL A 1 93 ? 2.205 -4.901 -16.213 1.00 86.44 93 VAL A C 1
ATOM 681 O O . VAL A 1 93 ? 1.292 -4.086 -16.375 1.00 86.44 93 VAL A O 1
ATOM 684 N N . LEU A 1 94 ? 2.708 -5.195 -15.010 1.00 84.62 94 LEU A N 1
ATOM 685 C CA . LEU A 1 94 ? 2.191 -4.636 -13.760 1.00 84.62 94 LEU A CA 1
ATOM 686 C C . LEU A 1 94 ? 2.287 -3.102 -13.748 1.00 84.62 94 LEU A C 1
ATOM 688 O O . LEU A 1 94 ? 1.326 -2.417 -13.393 1.00 84.62 94 LEU A O 1
ATOM 692 N N . ARG A 1 95 ? 3.406 -2.552 -14.236 1.00 83.88 95 ARG A N 1
ATOM 693 C CA . ARG A 1 95 ? 3.611 -1.105 -14.388 1.00 83.88 95 ARG A CA 1
ATOM 694 C C . ARG A 1 95 ? 2.628 -0.472 -15.373 1.00 83.88 95 ARG A C 1
ATOM 696 O O . ARG A 1 95 ? 2.074 0.585 -15.077 1.00 83.88 95 ARG A O 1
ATOM 703 N N . LYS A 1 96 ? 2.381 -1.100 -16.531 1.00 86.50 96 LYS A N 1
ATOM 704 C CA . LYS A 1 96 ? 1.409 -0.591 -17.520 1.00 86.50 96 LYS A CA 1
ATOM 705 C C . LYS A 1 96 ? -0.014 -0.586 -16.963 1.00 86.50 96 LYS A C 1
ATOM 707 O O . LYS A 1 96 ? -0.695 0.432 -17.067 1.00 86.50 96 LYS A O 1
ATOM 712 N N . LEU A 1 97 ? -0.442 -1.692 -16.353 1.00 86.81 97 LEU A N 1
ATOM 713 C CA . LEU A 1 97 ? -1.769 -1.805 -15.740 1.00 86.81 97 LEU A CA 1
ATOM 714 C C . LEU A 1 97 ? -1.958 -0.774 -14.626 1.00 86.81 97 LEU A C 1
ATOM 716 O O . LEU A 1 97 ? -2.976 -0.084 -14.591 1.00 86.81 97 LEU A O 1
ATOM 720 N N . PHE A 1 98 ? -0.957 -0.621 -13.759 1.00 83.19 98 PHE A N 1
ATOM 721 C CA . PHE A 1 98 ? -1.002 0.363 -12.687 1.00 83.19 98 PHE A CA 1
ATOM 722 C C . PHE A 1 98 ? -1.061 1.803 -13.219 1.00 83.19 98 PHE A C 1
ATOM 724 O O . PHE A 1 98 ? -1.864 2.598 -12.738 1.00 83.19 98 PHE A O 1
ATOM 731 N N . GLY A 1 99 ? -0.280 2.133 -14.252 1.00 84.81 99 GLY A N 1
ATOM 732 C CA . GLY A 1 99 ? -0.327 3.453 -14.887 1.00 84.81 99 GLY A CA 1
ATOM 733 C C . GLY A 1 99 ? -1.702 3.782 -15.478 1.00 84.81 99 GLY A C 1
ATOM 734 O O . GLY A 1 99 ? -2.219 4.877 -15.260 1.00 84.81 99 GLY A O 1
ATOM 735 N N . ILE A 1 100 ? -2.335 2.820 -16.160 1.00 89.50 100 ILE A N 1
ATOM 736 C CA . ILE A 1 100 ? -3.706 2.971 -16.678 1.00 89.50 100 ILE A CA 1
ATOM 737 C C . ILE A 1 100 ? -4.696 3.182 -15.526 1.00 89.50 100 ILE A C 1
ATOM 739 O O . ILE A 1 100 ? -5.556 4.058 -15.611 1.00 89.50 100 ILE A O 1
ATOM 743 N N . PHE A 1 101 ? -4.560 2.423 -14.437 1.00 86.25 101 PHE A N 1
ATOM 744 C CA . PHE A 1 101 ? -5.409 2.564 -13.255 1.00 86.25 101 PHE A CA 1
ATOM 745 C C . PHE A 1 101 ? -5.289 3.956 -12.616 1.00 86.25 101 PHE A C 1
ATOM 747 O O . PHE A 1 101 ? -6.305 4.596 -12.347 1.00 86.25 101 PHE A O 1
ATOM 754 N N . VAL A 1 102 ? -4.068 4.467 -12.432 1.00 83.00 102 VAL A N 1
ATOM 755 C CA . VAL A 1 102 ? -3.834 5.816 -11.889 1.00 83.00 102 VAL A CA 1
ATOM 756 C C . VAL A 1 102 ? -4.423 6.891 -12.803 1.00 83.00 102 VAL A C 1
ATOM 758 O O . VAL A 1 102 ? -5.079 7.808 -12.309 1.00 83.00 102 VAL A O 1
ATOM 761 N N . LEU A 1 103 ? -4.253 6.767 -14.123 1.00 87.50 103 LEU A N 1
ATOM 762 C CA . LEU A 1 103 ? -4.867 7.687 -15.085 1.00 87.50 103 LEU A CA 1
ATOM 763 C C . LEU A 1 103 ? -6.395 7.649 -15.012 1.00 87.50 103 LEU A C 1
ATOM 765 O O . LEU A 1 103 ? -7.029 8.701 -14.990 1.00 87.50 103 LEU A O 1
ATOM 769 N N . TYR A 1 104 ? -6.986 6.457 -14.928 1.00 89.12 104 TYR A N 1
ATOM 770 C CA . TYR A 1 104 ? -8.430 6.292 -14.792 1.00 89.12 104 TYR A CA 1
ATOM 771 C C . TYR A 1 104 ? -8.964 6.968 -13.523 1.00 89.12 104 TYR A C 1
ATOM 773 O O . TYR A 1 104 ? -9.911 7.752 -13.601 1.00 89.12 104 TYR A O 1
ATOM 781 N N . ILE A 1 105 ? -8.334 6.721 -12.368 1.00 83.69 105 ILE A N 1
ATOM 782 C CA . ILE A 1 105 ? -8.703 7.365 -11.099 1.00 83.69 105 ILE A CA 1
ATOM 783 C C . ILE A 1 105 ? -8.533 8.885 -11.196 1.00 83.69 105 ILE A C 1
ATOM 785 O O . ILE A 1 105 ? -9.422 9.619 -10.775 1.00 83.69 105 ILE A O 1
ATOM 789 N N . GLY A 1 106 ? -7.441 9.366 -11.798 1.00 82.69 106 GLY A N 1
ATOM 790 C CA . GLY A 1 106 ? -7.194 10.795 -11.995 1.00 82.69 106 GLY A CA 1
ATOM 791 C C . GLY A 1 106 ? -8.260 11.477 -12.857 1.00 82.69 106 GLY A C 1
ATOM 792 O O . GLY A 1 106 ? -8.778 12.527 -12.476 1.00 82.69 106 GLY A O 1
ATOM 793 N N . ILE A 1 107 ? -8.646 10.865 -13.982 1.00 88.31 107 ILE A N 1
ATOM 794 C CA . ILE A 1 107 ? -9.714 11.380 -14.853 1.00 88.31 107 ILE A CA 1
ATOM 795 C C . ILE A 1 107 ? -11.057 11.370 -14.119 1.00 88.31 107 ILE A C 1
ATOM 797 O O . ILE A 1 107 ? -11.788 12.358 -14.174 1.00 88.31 107 ILE A O 1
ATOM 801 N N . ASN A 1 108 ? -11.379 10.283 -13.413 1.00 85.06 108 ASN A N 1
ATOM 802 C CA . ASN A 1 108 ? -12.634 10.165 -12.673 1.00 85.06 108 ASN A CA 1
ATOM 803 C C . ASN A 1 108 ? -12.716 11.224 -11.559 1.00 85.06 108 ASN A C 1
ATOM 805 O O . ASN A 1 108 ? -13.714 11.932 -11.445 1.00 85.06 108 ASN A O 1
ATOM 809 N N . GLN A 1 109 ? -11.624 11.434 -10.820 1.00 81.62 109 GLN A N 1
ATOM 810 C CA . GLN A 1 109 ? -11.549 12.459 -9.780 1.00 81.62 109 GLN A CA 1
ATOM 811 C C . GLN A 1 109 ? -11.717 13.876 -10.348 1.00 81.62 109 GLN A C 1
ATOM 813 O O . GLN A 1 109 ? -12.444 14.688 -9.770 1.00 81.62 109 GLN A O 1
ATOM 818 N N . LEU A 1 110 ? -11.096 14.174 -11.496 1.00 85.62 110 LEU A N 1
ATOM 819 C CA . LEU A 1 110 ? -11.293 15.446 -12.194 1.00 85.62 110 LEU A CA 1
ATOM 820 C C . LEU A 1 110 ? -12.748 15.606 -12.641 1.00 85.62 110 LEU A C 1
ATOM 822 O O . LEU A 1 110 ? -13.355 16.638 -12.369 1.00 85.62 110 LEU A O 1
ATOM 826 N N . TYR A 1 111 ? -13.336 14.583 -13.260 1.00 86.31 111 TYR A N 1
ATOM 827 C CA . TYR A 1 111 ? -14.726 14.617 -13.714 1.00 86.31 111 TYR A CA 1
ATOM 828 C C . TYR A 1 111 ? -15.704 14.864 -12.557 1.00 86.31 111 TYR A C 1
ATOM 830 O O . TYR A 1 111 ? -16.558 15.749 -12.645 1.00 86.31 111 TYR A O 1
ATOM 838 N N . VAL A 1 112 ? -15.531 14.158 -11.434 1.00 80.31 112 VAL A N 1
ATOM 839 C CA . VAL A 1 112 ? -16.302 14.368 -10.200 1.00 80.31 112 VAL A CA 1
ATOM 840 C C . VAL A 1 112 ? -16.119 15.795 -9.668 1.00 80.31 112 VAL A C 1
ATOM 842 O O . VAL A 1 112 ? -17.096 16.426 -9.258 1.00 80.31 112 VAL A O 1
ATOM 845 N N . SER A 1 113 ? -14.901 16.339 -9.704 1.00 74.00 113 SER A N 1
ATOM 846 C CA . SER A 1 113 ? -14.631 17.718 -9.280 1.00 74.00 113 SER A CA 1
ATOM 847 C C . SER A 1 113 ? -15.276 18.761 -10.199 1.00 74.00 113 SER A C 1
ATOM 849 O O . SER A 1 113 ? -15.700 19.805 -9.712 1.00 74.00 113 SER A O 1
ATOM 851 N N . PHE A 1 114 ? -15.362 18.503 -11.506 1.00 74.31 114 PHE A N 1
ATOM 852 C CA . PHE A 1 114 ? -15.982 19.423 -12.465 1.00 74.31 114 PHE A CA 1
ATOM 853 C C . PHE A 1 114 ? -17.514 19.324 -12.479 1.00 74.31 114 PHE A C 1
ATOM 855 O O . PHE A 1 114 ? -18.186 20.323 -12.732 1.00 74.31 114 PHE A O 1
ATOM 862 N N . THR A 1 115 ? -18.085 18.149 -12.192 1.00 72.56 115 THR A N 1
ATOM 863 C CA . THR A 1 115 ? -19.544 17.951 -12.201 1.00 72.56 115 THR A CA 1
ATOM 864 C C . THR A 1 115 ? -20.222 18.329 -10.881 1.00 72.56 115 THR A C 1
ATOM 866 O O . THR A 1 115 ? -21.409 18.665 -10.883 1.00 72.56 115 THR A O 1
ATOM 869 N N . ASN A 1 116 ? -19.506 18.307 -9.751 1.00 58.34 116 ASN A N 1
ATOM 870 C CA . ASN A 1 116 ? -20.040 18.810 -8.490 1.00 58.34 116 ASN A CA 1
ATOM 871 C C . ASN A 1 116 ? -20.004 20.342 -8.494 1.00 58.34 116 ASN A C 1
ATOM 8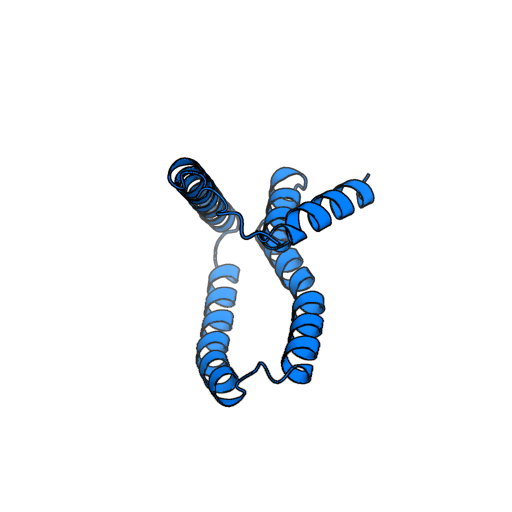73 O O . ASN A 1 116 ? -19.013 20.966 -8.119 1.00 58.34 116 ASN A O 1
ATOM 877 N N . LYS A 1 117 ? -21.119 20.968 -8.892 1.00 52.16 117 LYS A N 1
ATOM 878 C CA . LYS A 1 117 ? -21.359 22.384 -8.581 1.00 52.16 117 LYS A CA 1
ATOM 879 C C . LYS A 1 117 ? -21.196 22.574 -7.067 1.00 52.16 117 LYS A C 1
ATOM 881 O O . LYS A 1 117 ? -21.718 21.745 -6.318 1.00 52.16 117 LYS A O 1
ATOM 886 N N . PRO A 1 118 ? -20.527 23.640 -6.591 1.00 47.53 118 PRO A N 1
ATOM 887 C CA . PRO A 1 118 ? -20.427 23.901 -5.164 1.00 47.53 118 PRO A CA 1
ATOM 888 C C . PRO A 1 118 ? -21.843 23.999 -4.601 1.00 47.53 118 PRO A C 1
ATOM 890 O O . PRO A 1 118 ? -22.593 24.927 -4.914 1.00 47.53 118 PRO A O 1
ATOM 893 N N . CYS A 1 119 ? -22.231 23.007 -3.798 1.00 43.97 119 CYS A N 1
ATOM 894 C CA . CYS A 1 119 ? -23.465 23.081 -3.043 1.00 43.97 119 CYS A CA 1
ATOM 895 C C . CYS A 1 119 ? -23.283 24.252 -2.078 1.00 43.97 119 CYS A C 1
ATOM 897 O O . CYS A 1 119 ? -22.430 24.222 -1.188 1.00 43.97 119 CYS A O 1
ATOM 899 N N . LYS A 1 120 ? -24.009 25.339 -2.348 1.00 43.34 120 LYS A N 1
ATOM 900 C CA . LYS A 1 120 ? -24.036 26.565 -1.557 1.00 43.34 120 LYS A CA 1
ATOM 901 C C . LYS A 1 120 ? -24.232 26.155 -0.096 1.00 43.34 120 LYS A C 1
ATOM 903 O O . LYS A 1 120 ? -25.310 25.674 0.246 1.00 43.34 120 LYS A O 1
ATOM 908 N N . LYS A 1 121 ? -23.198 26.296 0.749 1.00 41.34 121 LYS A N 1
ATOM 909 C CA . LYS A 1 121 ? -23.330 26.100 2.201 1.00 41.34 121 LYS A CA 1
ATOM 910 C C . LYS A 1 121 ? -24.471 27.002 2.664 1.00 41.34 121 LYS A C 1
ATOM 912 O O . LYS A 1 121 ? -24.342 28.226 2.648 1.00 41.34 121 LYS A O 1
ATOM 917 N N . ARG A 1 122 ? -25.614 26.397 2.987 1.00 42.25 122 ARG A N 1
ATOM 918 C CA . ARG A 1 122 ? -26.745 27.092 3.588 1.00 42.25 122 ARG A CA 1
ATOM 919 C C . ARG A 1 122 ? -26.313 27.439 5.008 1.00 42.25 122 ARG A C 1
ATOM 921 O O . ARG A 1 122 ? -26.005 26.558 5.799 1.00 42.25 122 ARG A O 1
ATOM 928 N N . SER A 1 123 ? -26.182 28.737 5.241 1.00 49.09 123 SER A N 1
ATOM 929 C CA . SER A 1 123 ? -26.043 29.343 6.556 1.00 49.09 123 SER A CA 1
ATOM 930 C C . SER A 1 123 ? -27.235 28.959 7.431 1.00 49.09 123 SER A C 1
ATOM 932 O O . SER A 1 123 ? -28.364 29.178 7.010 1.00 49.09 123 SER A O 1
ATOM 934 N N . ASP A 1 124 ? -26.966 28.500 8.648 1.00 46.88 124 ASP A N 1
ATOM 935 C CA . ASP A 1 124 ? -27.822 28.673 9.828 1.00 46.88 124 ASP A CA 1
ATOM 936 C C . ASP A 1 124 ? -26.840 29.020 10.961 1.00 46.88 124 ASP A C 1
ATOM 938 O O . ASP A 1 124 ? -25.990 28.202 11.296 1.00 46.88 124 ASP A O 1
ATOM 942 N N . SER A 1 125 ? -26.609 30.288 11.321 1.00 45.97 125 SER A N 1
ATOM 943 C CA . SER A 1 125 ? -27.485 31.345 11.857 1.00 45.97 125 SER A CA 1
ATOM 944 C C . SER A 1 125 ? -27.883 31.134 13.322 1.00 45.97 125 SER A C 1
ATOM 946 O O . SER A 1 125 ? -28.758 30.327 13.606 1.00 45.97 125 SER A O 1
ATOM 948 N N . LYS A 1 126 ? -27.339 32.049 14.141 1.00 41.72 126 LYS A N 1
ATOM 949 C CA . LYS A 1 126 ? -27.729 32.512 15.486 1.00 41.72 126 LYS A CA 1
ATOM 950 C C . LYS A 1 126 ? -27.382 31.642 16.688 1.00 41.72 126 LYS A C 1
ATOM 952 O O . LYS A 1 126 ? -27.939 30.540 16.831 1.00 41.72 126 LYS A O 1
#

InterPro domains:
  IPR002781 Transmembrane protein TauE-like, transmembrane domain [PF01925] (3-113)

Organism: NCBI:txid1263080

pLDDT: mean 76.48, std 13.26, range [41.34, 94.69]

Mean predicted aligned error: 10.63 Å